Protein AF-A0A2T3FUU7-F1 (afdb_monomer_lite)

Structure (mmCIF, N/CA/C/O backbone):
data_AF-A0A2T3FUU7-F1
#
_entry.id   AF-A0A2T3FUU7-F1
#
loop_
_atom_site.group_PDB
_atom_site.id
_atom_site.type_symbol
_atom_site.label_atom_id
_atom_site.label_alt_id
_atom_site.label_comp_id
_atom_site.label_asym_id
_atom_site.label_entity_id
_atom_site.label_seq_id
_atom_site.pdbx_PDB_ins_code
_atom_site.Cartn_x
_atom_site.Cartn_y
_atom_site.Cartn_z
_atom_site.occupancy
_atom_site.B_iso_or_equiv
_atom_site.auth_seq_id
_atom_site.auth_comp_id
_atom_site.auth_asym_id
_atom_site.auth_atom_id
_atom_site.pdbx_PDB_model_num
ATOM 1 N N . MET A 1 1 ? -15.490 13.349 -6.099 1.00 53.09 1 MET A N 1
ATOM 2 C CA . MET A 1 1 ? -14.492 13.878 -7.060 1.00 53.09 1 MET A CA 1
ATOM 3 C C . MET A 1 1 ? -13.122 14.109 -6.418 1.00 53.09 1 MET A C 1
ATOM 5 O O . MET A 1 1 ? -12.131 13.792 -7.056 1.00 53.09 1 MET A O 1
ATOM 9 N N . THR A 1 2 ? -13.042 14.539 -5.153 1.00 70.75 2 THR A N 1
ATOM 10 C CA . THR A 1 2 ? -11.778 14.754 -4.410 1.00 70.75 2 THR A CA 1
ATOM 11 C C . THR A 1 2 ? -10.891 13.510 -4.238 1.00 70.75 2 THR A C 1
ATOM 13 O O . THR A 1 2 ? -9.673 13.631 -4.166 1.00 70.75 2 THR A O 1
ATOM 16 N N . SER A 1 3 ? -11.461 12.302 -4.202 1.00 67.69 3 SER A N 1
ATOM 17 C CA . SER A 1 3 ? -10.681 11.066 -4.020 1.00 67.69 3 SER A CA 1
ATOM 18 C C . SER A 1 3 ? -9.912 10.632 -5.269 1.00 67.69 3 SER A C 1
ATOM 20 O O . SER A 1 3 ? -8.842 10.053 -5.148 1.00 67.69 3 SER A O 1
ATOM 22 N N . VAL A 1 4 ? -10.430 10.914 -6.468 1.00 72.94 4 VAL A N 1
ATOM 23 C CA . VAL A 1 4 ? -9.784 10.493 -7.726 1.00 72.94 4 VAL A CA 1
ATOM 24 C C . VAL A 1 4 ? -8.577 11.380 -8.027 1.00 72.94 4 VAL A C 1
ATOM 26 O O . VAL A 1 4 ? -7.518 10.873 -8.386 1.00 72.94 4 VAL A O 1
ATOM 29 N N . SER A 1 5 ? -8.695 12.690 -7.785 1.00 77.88 5 SER A N 1
ATOM 30 C CA . SER A 1 5 ? -7.587 13.644 -7.926 1.00 77.88 5 SER A CA 1
ATOM 31 C C . SER A 1 5 ? -6.438 13.383 -6.951 1.00 77.88 5 SER A C 1
ATOM 33 O O . SER A 1 5 ? -5.305 13.736 -7.241 1.00 77.88 5 SER A O 1
ATOM 35 N N . ALA A 1 6 ? -6.716 12.760 -5.801 1.00 72.81 6 ALA A N 1
ATOM 36 C CA . ALA A 1 6 ? -5.685 12.402 -4.829 1.00 72.81 6 ALA A CA 1
ATOM 37 C C . ALA A 1 6 ? -4.848 11.180 -5.253 1.00 72.81 6 ALA A C 1
ATOM 39 O O . ALA A 1 6 ? -3.746 10.995 -4.745 1.00 72.81 6 ALA A O 1
ATOM 40 N N . ILE A 1 7 ? -5.366 10.338 -6.155 1.00 74.69 7 ILE A N 1
ATOM 41 C CA . ILE A 1 7 ? -4.716 9.085 -6.573 1.00 74.69 7 ILE A CA 1
ATOM 42 C C . ILE A 1 7 ? -4.045 9.247 -7.946 1.00 74.69 7 ILE A C 1
ATOM 44 O O . ILE A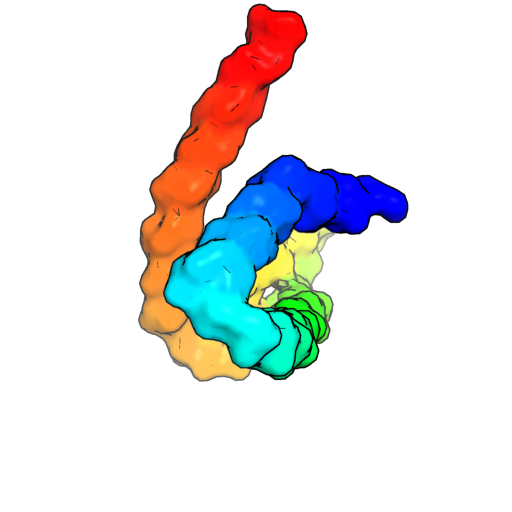 1 7 ? -3.037 8.600 -8.226 1.00 74.69 7 ILE A O 1
ATOM 48 N N . VAL A 1 8 ? -4.572 10.124 -8.807 1.00 80.50 8 VAL A N 1
ATOM 49 C CA . VAL A 1 8 ? -4.027 10.372 -10.147 1.00 80.50 8 VAL A CA 1
ATOM 50 C C . VAL A 1 8 ? -3.113 11.597 -10.125 1.00 80.50 8 VAL A C 1
ATOM 52 O O . VAL A 1 8 ? -3.573 12.721 -9.954 1.00 80.50 8 VAL A O 1
ATOM 55 N N . GLY A 1 9 ? -1.815 11.381 -10.344 1.00 82.12 9 GLY A N 1
ATOM 56 C CA . GLY A 1 9 ? -0.816 12.447 -10.433 1.00 82.12 9 GLY A CA 1
ATOM 57 C C . GLY A 1 9 ? 0.368 12.064 -11.318 1.00 82.12 9 GLY A C 1
ATOM 58 O O . GLY A 1 9 ? 0.467 10.927 -11.787 1.00 82.12 9 GLY A O 1
ATOM 59 N N . SER A 1 10 ? 1.295 13.003 -11.523 1.00 85.94 10 SER A N 1
ATOM 60 C CA . SER A 1 10 ? 2.458 12.838 -12.412 1.00 85.94 10 SER A CA 1
ATOM 61 C C . SER A 1 10 ? 3.304 11.602 -12.083 1.00 85.94 10 SER A C 1
ATOM 63 O O . SER A 1 10 ? 3.834 10.957 -12.986 1.00 85.94 10 SER A O 1
ATOM 65 N N . GLY A 1 11 ? 3.368 11.218 -10.803 1.00 82.81 11 GLY A N 1
ATOM 66 C CA . GLY A 1 11 ? 4.077 10.018 -10.350 1.00 82.81 11 GLY A CA 1
ATOM 67 C C . GLY A 1 11 ? 3.515 8.710 -10.916 1.00 82.81 11 GLY A C 1
ATOM 68 O O . GLY A 1 11 ? 4.286 7.803 -11.217 1.00 82.81 11 GLY A O 1
ATOM 69 N N . ASN A 1 12 ? 2.200 8.619 -11.147 1.00 84.12 12 ASN A N 1
ATOM 70 C CA . ASN A 1 12 ? 1.581 7.408 -11.694 1.00 84.12 12 ASN A CA 1
ATOM 71 C C . ASN A 1 12 ? 1.972 7.195 -13.171 1.00 84.12 12 ASN A C 1
ATOM 73 O O . ASN A 1 12 ? 2.205 6.069 -13.605 1.00 84.12 12 ASN A O 1
ATOM 77 N N . ILE A 1 13 ? 2.112 8.289 -13.929 1.00 86.44 13 ILE A N 1
ATOM 78 C CA . ILE A 1 13 ? 2.541 8.270 -15.336 1.00 86.44 13 ILE A CA 1
ATOM 79 C C . ILE A 1 13 ? 4.045 7.987 -15.434 1.00 86.44 13 ILE A C 1
ATOM 81 O O . ILE A 1 13 ? 4.456 7.125 -16.206 1.00 86.44 13 ILE A O 1
ATOM 85 N N . ALA A 1 14 ? 4.866 8.662 -14.621 1.00 88.50 14 ALA A N 1
ATOM 86 C CA . ALA A 1 14 ? 6.314 8.440 -14.588 1.00 88.50 14 ALA A CA 1
ATOM 87 C C . ALA A 1 14 ? 6.674 7.005 -14.156 1.00 88.50 14 ALA A C 1
ATOM 89 O O . ALA A 1 14 ? 7.568 6.384 -14.735 1.00 88.50 14 ALA A O 1
ATOM 90 N N . GLY A 1 15 ? 5.944 6.452 -13.181 1.00 84.00 15 GLY A N 1
ATOM 91 C CA . GLY A 1 15 ? 6.093 5.063 -12.746 1.00 84.00 15 GLY A CA 1
ATOM 92 C C . GLY A 1 15 ? 5.727 4.066 -13.845 1.00 84.00 15 GLY A C 1
ATOM 93 O O . GLY A 1 15 ? 6.501 3.151 -14.120 1.00 84.00 15 GLY A O 1
ATOM 94 N N . ALA A 1 16 ? 4.602 4.284 -14.533 1.00 85.31 16 ALA A N 1
ATOM 95 C CA . ALA A 1 16 ? 4.201 3.468 -15.678 1.00 85.31 16 ALA A CA 1
ATOM 96 C C . 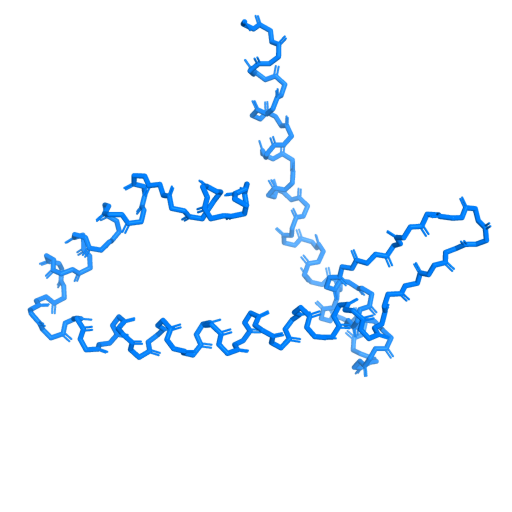ALA A 1 16 ? 5.234 3.516 -16.817 1.00 85.31 16 ALA A C 1
ATOM 98 O O . ALA A 1 16 ? 5.623 2.474 -17.341 1.00 85.31 16 ALA A O 1
ATOM 99 N N . ALA A 1 17 ? 5.730 4.709 -17.158 1.00 87.38 17 ALA A N 1
ATOM 100 C CA . ALA A 1 17 ? 6.764 4.882 -18.175 1.00 87.38 17 ALA A CA 1
ATOM 101 C C . ALA A 1 17 ? 8.052 4.130 -17.805 1.00 87.38 17 ALA A C 1
ATOM 103 O O . ALA A 1 17 ? 8.599 3.402 -18.628 1.00 87.38 17 ALA A O 1
ATOM 104 N N . THR A 1 18 ? 8.495 4.237 -16.550 1.00 86.31 18 THR A N 1
ATOM 105 C CA . THR A 1 18 ? 9.707 3.556 -16.068 1.00 86.31 18 THR A CA 1
ATOM 106 C C . THR A 1 18 ? 9.544 2.037 -16.078 1.00 86.31 18 THR A C 1
ATOM 108 O O . THR A 1 18 ? 10.447 1.328 -16.515 1.00 86.31 18 THR A O 1
ATOM 111 N N . ALA A 1 19 ? 8.375 1.529 -15.675 1.00 85.81 19 ALA A N 1
ATOM 112 C CA . ALA A 1 19 ? 8.070 0.100 -15.690 1.00 85.81 19 ALA A CA 1
ATOM 113 C C . ALA A 1 19 ? 8.100 -0.492 -17.109 1.00 85.81 19 ALA A C 1
ATOM 115 O O . ALA A 1 19 ? 8.621 -1.587 -17.306 1.00 85.81 19 ALA A O 1
ATOM 116 N N . ILE A 1 20 ? 7.593 0.242 -18.103 1.00 88.50 20 ILE A N 1
ATOM 117 C 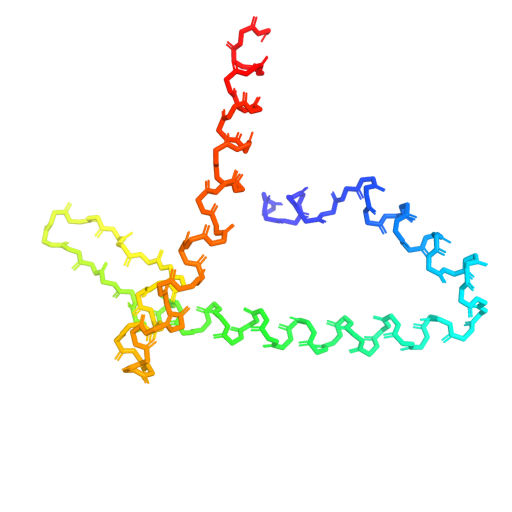CA . ILE A 1 20 ? 7.601 -0.192 -19.506 1.00 88.50 20 ILE A CA 1
ATOM 118 C C . ILE A 1 20 ? 9.012 -0.102 -20.101 1.00 88.50 20 ILE A C 1
ATOM 120 O O . ILE A 1 20 ? 9.440 -1.019 -20.798 1.00 88.50 20 ILE A O 1
ATOM 124 N N . VAL A 1 21 ? 9.756 0.969 -19.809 1.00 87.06 21 VAL A N 1
ATOM 125 C CA . VAL A 1 21 ? 11.130 1.152 -20.308 1.00 87.06 21 VAL A CA 1
ATOM 126 C C . VAL A 1 21 ? 12.078 0.095 -19.734 1.00 87.06 21 VAL A C 1
ATOM 128 O O . VAL A 1 21 ? 12.892 -0.450 -20.472 1.00 87.06 21 VAL A O 1
ATOM 131 N N . MET A 1 22 ? 11.962 -0.230 -18.442 1.00 86.31 22 MET A N 1
ATOM 132 C CA . MET A 1 22 ? 12.817 -1.232 -17.792 1.00 86.31 22 MET A CA 1
ATOM 133 C C . MET A 1 22 ? 12.351 -2.677 -18.024 1.00 86.31 22 MET A C 1
ATOM 135 O O . MET A 1 22 ? 13.184 -3.570 -18.141 1.00 86.31 22 MET A O 1
ATOM 139 N N . GLY A 1 23 ? 11.040 -2.927 -18.071 1.00 81.31 23 GLY A N 1
ATOM 140 C CA . GLY A 1 23 ? 10.460 -4.274 -18.170 1.00 81.31 23 GLY A CA 1
ATOM 141 C C . GLY A 1 23 ? 10.093 -4.722 -19.588 1.00 81.31 23 GLY A C 1
ATOM 142 O O . GLY A 1 23 ? 9.696 -5.872 -19.785 1.00 81.31 23 GLY A O 1
ATOM 143 N N . GLY A 1 24 ? 10.199 -3.836 -20.580 1.00 84.88 24 GLY A N 1
ATOM 144 C CA . GLY A 1 24 ? 9.764 -4.094 -21.950 1.00 84.88 24 GLY A CA 1
ATOM 145 C C . GLY A 1 24 ? 8.233 -4.167 -22.103 1.00 84.88 24 GLY A C 1
ATOM 146 O O . GLY A 1 24 ? 7.477 -3.982 -21.146 1.00 84.88 24 GLY A O 1
ATOM 147 N N . PRO A 1 25 ? 7.729 -4.469 -23.313 1.00 78.56 25 PRO A N 1
ATOM 148 C CA . PRO A 1 25 ? 6.293 -4.446 -23.616 1.00 78.56 25 PRO A CA 1
ATOM 149 C C . PRO A 1 25 ? 5.465 -5.470 -22.815 1.00 78.56 25 PRO A C 1
ATOM 151 O O . PRO A 1 25 ? 4.259 -5.293 -22.654 1.00 78.56 25 PRO A O 1
ATOM 154 N N . GLY A 1 26 ? 6.102 -6.507 -22.254 1.00 82.50 26 GLY A N 1
ATOM 155 C CA . GLY A 1 26 ? 5.455 -7.495 -21.383 1.00 82.50 26 GLY A CA 1
ATOM 156 C C . GLY A 1 26 ? 5.051 -6.960 -20.002 1.00 82.50 26 GLY A C 1
ATOM 157 O O . GLY A 1 26 ? 4.191 -7.554 -19.349 1.00 82.50 26 GLY A O 1
ATOM 158 N N . ALA A 1 27 ? 5.606 -5.823 -19.563 1.00 85.50 27 ALA A N 1
ATOM 159 C CA . ALA A 1 27 ? 5.267 -5.204 -18.279 1.00 85.50 27 ALA A CA 1
ATOM 160 C C . ALA A 1 27 ? 3.786 -4.805 -18.191 1.00 85.50 27 ALA A C 1
ATOM 162 O O . ALA A 1 27 ? 3.197 -4.835 -17.115 1.00 85.50 27 ALA A O 1
ATOM 163 N N . LEU A 1 28 ? 3.155 -4.496 -19.326 1.00 84.25 28 LEU A N 1
ATOM 164 C CA . LEU A 1 28 ? 1.778 -4.007 -19.377 1.00 84.25 28 LEU A CA 1
ATOM 165 C C . LEU A 1 28 ? 0.764 -5.048 -18.874 1.00 84.25 28 LEU A C 1
ATOM 167 O O . LEU A 1 28 ? -0.169 -4.707 -18.148 1.00 84.25 28 LEU A O 1
ATOM 171 N N . ILE A 1 29 ? 0.989 -6.328 -19.190 1.00 88.25 29 ILE A N 1
ATOM 172 C CA . ILE A 1 29 ? 0.156 -7.443 -18.712 1.00 88.25 29 ILE A CA 1
ATOM 173 C C . ILE A 1 29 ? 0.255 -7.553 -17.187 1.00 88.25 29 ILE A C 1
ATOM 175 O O . ILE A 1 29 ? -0.759 -7.655 -16.494 1.00 88.25 29 ILE A O 1
ATOM 179 N N . TRP A 1 30 ? 1.474 -7.465 -16.654 1.00 86.38 30 TRP A N 1
ATOM 180 C CA . TRP A 1 30 ? 1.716 -7.516 -15.215 1.00 86.38 30 TRP A CA 1
ATOM 181 C C . TRP A 1 30 ? 1.166 -6.296 -14.480 1.00 86.38 30 TRP A C 1
ATOM 183 O O . TRP A 1 30 ? 0.628 -6.442 -13.386 1.00 86.38 30 TRP A O 1
ATOM 193 N N . MET A 1 31 ? 1.224 -5.110 -15.087 1.00 89.12 31 MET A N 1
ATOM 194 C CA . MET A 1 31 ? 0.643 -3.892 -14.522 1.00 89.12 31 MET A CA 1
ATOM 195 C C . MET A 1 31 ? -0.879 -3.990 -14.391 1.00 89.12 31 MET A C 1
ATOM 197 O O . MET A 1 31 ? -1.422 -3.600 -13.360 1.00 89.12 31 MET A O 1
ATOM 201 N N . ILE A 1 32 ? -1.572 -4.547 -15.390 1.00 88.56 32 ILE A N 1
ATOM 202 C CA . ILE A 1 32 ? -3.029 -4.743 -15.334 1.00 88.56 32 ILE A CA 1
ATOM 203 C C . ILE A 1 32 ? -3.399 -5.782 -14.266 1.00 88.56 32 ILE A C 1
ATOM 205 O O . ILE A 1 32 ? -4.313 -5.548 -13.473 1.00 88.56 32 ILE A O 1
ATOM 209 N N . LEU A 1 33 ? -2.668 -6.900 -14.192 1.00 90.12 33 LEU A N 1
ATOM 210 C CA . LEU A 1 33 ? -2.879 -7.920 -13.157 1.00 90.12 33 LEU A CA 1
ATOM 211 C C . LEU A 1 33 ? -2.652 -7.356 -11.748 1.00 90.12 33 LEU A C 1
ATOM 213 O O . LEU A 1 33 ? -3.494 -7.529 -10.866 1.00 90.12 33 LEU A O 1
ATOM 217 N N . ALA A 1 34 ? -1.551 -6.630 -11.544 1.00 88.56 34 ALA A N 1
ATOM 218 C CA . ALA A 1 34 ? -1.253 -5.973 -10.277 1.00 88.56 34 ALA A CA 1
ATOM 219 C C . ALA A 1 34 ? -2.310 -4.917 -9.918 1.00 88.56 34 ALA A C 1
ATOM 221 O O . ALA A 1 34 ? -2.697 -4.818 -8.755 1.00 88.56 34 ALA A O 1
ATOM 222 N N . ALA A 1 35 ? -2.829 -4.171 -10.899 1.00 87.75 35 ALA A N 1
ATOM 223 C CA . ALA A 1 35 ? -3.901 -3.204 -10.680 1.00 87.75 35 ALA A CA 1
ATOM 224 C C . ALA A 1 35 ? -5.200 -3.877 -10.211 1.00 87.75 35 ALA A C 1
ATOM 226 O O . ALA A 1 35 ? -5.837 -3.390 -9.276 1.00 87.75 35 ALA A O 1
ATOM 227 N N . PHE A 1 36 ? -5.572 -5.017 -10.803 1.00 91.19 36 PHE A N 1
ATOM 228 C CA . PHE A 1 36 ? -6.763 -5.767 -10.396 1.00 91.19 36 PHE A CA 1
ATOM 229 C C . PHE A 1 36 ? -6.644 -6.289 -8.957 1.00 91.19 36 PHE A C 1
ATOM 231 O O . PHE A 1 36 ? -7.531 -6.068 -8.130 1.00 91.19 36 PHE A O 1
ATOM 238 N N . VAL A 1 37 ? -5.510 -6.915 -8.627 1.00 90.19 37 VAL A N 1
ATOM 239 C CA . VAL A 1 37 ? -5.243 -7.432 -7.276 1.00 90.19 37 VAL A CA 1
ATOM 240 C C . VAL A 1 37 ? -5.139 -6.293 -6.254 1.00 90.19 37 VAL A C 1
ATOM 242 O O . VAL A 1 37 ? -5.687 -6.386 -5.151 1.00 90.19 37 VAL A O 1
ATOM 245 N N . GLY A 1 38 ? -4.493 -5.186 -6.622 1.00 85.94 38 GLY A N 1
ATOM 246 C CA . GLY A 1 38 ? -4.387 -3.993 -5.786 1.00 85.94 38 GLY A CA 1
ATOM 247 C C . GLY A 1 38 ? -5.753 -3.384 -5.471 1.00 85.94 38 GLY A C 1
ATOM 248 O O . GLY A 1 38 ? -6.029 -3.045 -4.320 1.00 85.94 38 GLY A O 1
ATOM 249 N N . MET A 1 39 ? -6.647 -3.319 -6.461 1.00 87.56 39 MET A N 1
ATOM 250 C CA . MET A 1 39 ? -8.005 -2.809 -6.271 1.00 87.56 39 MET A CA 1
ATOM 251 C C . MET A 1 39 ? -8.844 -3.731 -5.379 1.00 87.56 39 MET A C 1
ATOM 253 O O . MET A 1 39 ? -9.517 -3.240 -4.473 1.00 87.56 39 MET A O 1
ATOM 257 N N . ALA A 1 40 ? -8.751 -5.052 -5.566 1.00 87.75 40 ALA A N 1
ATOM 258 C CA . ALA A 1 40 ? -9.422 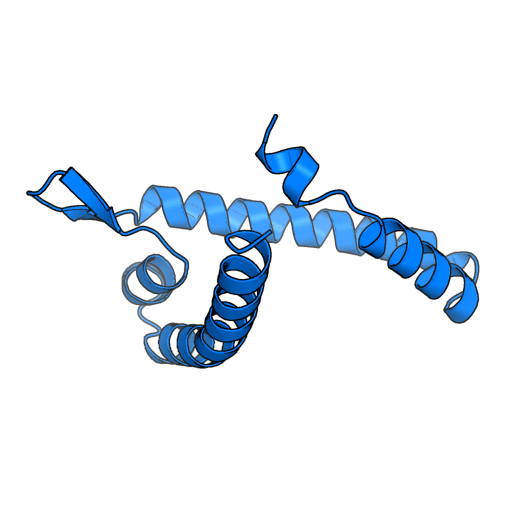-6.026 -4.704 1.00 87.75 40 ALA A CA 1
ATOM 259 C C . ALA A 1 40 ? -8.968 -5.899 -3.239 1.00 87.75 40 ALA A C 1
ATOM 261 O O . ALA A 1 40 ? -9.789 -5.877 -2.320 1.00 87.75 40 ALA A O 1
ATOM 262 N N . THR A 1 41 ? -7.662 -5.734 -3.023 1.00 83.12 41 THR A N 1
ATOM 263 C CA . THR A 1 41 ? -7.085 -5.569 -1.681 1.00 83.12 41 THR A CA 1
ATOM 264 C C . THR A 1 41 ? -7.533 -4.255 -1.045 1.00 83.12 41 THR A C 1
ATOM 266 O O . THR A 1 41 ? -7.949 -4.235 0.114 1.00 83.12 41 THR A O 1
ATOM 269 N N . LYS A 1 42 ? -7.528 -3.156 -1.811 1.00 80.25 42 LYS A N 1
ATOM 270 C CA . LYS A 1 42 ? -7.987 -1.856 -1.311 1.00 80.25 42 LYS A CA 1
ATOM 271 C C . LYS A 1 42 ? -9.473 -1.865 -0.970 1.00 80.25 42 LYS A C 1
ATOM 273 O O . LYS A 1 42 ? -9.883 -1.274 0.026 1.00 80.25 42 LYS A O 1
ATOM 278 N N . PHE A 1 43 ? -10.276 -2.557 -1.770 1.00 84.19 43 PHE A N 1
ATOM 279 C CA . PHE A 1 43 ? -11.693 -2.737 -1.496 1.00 84.19 43 PHE A CA 1
ATOM 280 C C . PHE A 1 43 ? -11.922 -3.507 -0.190 1.00 84.19 43 PHE A C 1
ATOM 282 O O . PHE A 1 43 ? -12.727 -3.075 0.635 1.00 84.19 43 PHE A O 1
ATOM 289 N N . ALA A 1 44 ? -11.173 -4.590 0.042 1.00 80.69 44 ALA A N 1
ATOM 290 C CA . ALA A 1 44 ? -11.237 -5.341 1.294 1.00 80.69 44 ALA A CA 1
ATOM 291 C C . ALA A 1 44 ? -10.877 -4.471 2.514 1.00 80.69 44 ALA A C 1
ATOM 293 O O . ALA A 1 44 ? -11.564 -4.532 3.533 1.00 80.69 44 ALA A O 1
ATOM 294 N N . GLU A 1 45 ? -9.859 -3.613 2.399 1.00 77.31 45 GLU A N 1
ATOM 295 C CA . GLU A 1 45 ? -9.474 -2.663 3.453 1.00 77.31 45 GLU A CA 1
ATOM 296 C C . GLU A 1 45 ? -10.610 -1.684 3.787 1.00 77.31 45 GLU A C 1
ATOM 298 O O . GLU A 1 45 ? -10.938 -1.483 4.957 1.00 77.31 45 GLU A O 1
ATOM 303 N N . ILE A 1 46 ? -11.252 -1.103 2.768 1.00 78.81 46 ILE A N 1
ATOM 304 C CA . ILE A 1 46 ? -12.367 -0.166 2.961 1.00 78.81 46 ILE A CA 1
ATOM 305 C C . ILE A 1 46 ? -13.571 -0.890 3.578 1.00 78.81 46 ILE A C 1
ATOM 307 O O . ILE A 1 46 ? -14.180 -0.377 4.517 1.00 78.81 46 ILE A O 1
ATOM 311 N N . ALA A 1 47 ? -13.891 -2.096 3.104 1.00 80.88 47 ALA A N 1
ATOM 312 C CA . ALA A 1 47 ? -14.993 -2.897 3.631 1.00 80.88 47 ALA A CA 1
ATOM 313 C C . ALA A 1 47 ? -14.792 -3.245 5.118 1.00 80.88 47 ALA A C 1
ATOM 315 O O . ALA A 1 47 ? -15.712 -3.094 5.925 1.00 80.88 47 ALA A O 1
ATOM 316 N N . LEU A 1 48 ? -13.578 -3.652 5.503 1.00 70.75 48 LEU A N 1
ATOM 317 C CA . LEU A 1 48 ? -13.224 -3.909 6.901 1.00 70.75 48 LEU A CA 1
ATOM 318 C C . LEU A 1 48 ? -13.228 -2.622 7.736 1.00 70.75 48 LEU A C 1
ATOM 320 O O . LEU A 1 48 ? -13.741 -2.625 8.853 1.00 70.75 48 LEU A O 1
ATOM 324 N N . GLY A 1 49 ? -12.729 -1.512 7.189 1.00 70.75 49 GLY A N 1
ATOM 325 C CA . GLY A 1 49 ? -12.739 -0.207 7.849 1.00 70.75 49 GLY A CA 1
ATOM 326 C C . GLY A 1 49 ? -14.148 0.306 8.158 1.00 70.75 49 GLY A C 1
ATOM 327 O O . GLY A 1 49 ? -14.356 0.901 9.211 1.00 70.75 49 GLY A O 1
ATOM 328 N N . VAL A 1 50 ? -15.130 0.033 7.291 1.00 74.06 50 VAL A N 1
ATOM 329 C CA . VAL A 1 50 ? -16.543 0.362 7.548 1.00 74.06 50 VAL A CA 1
ATOM 330 C C . VAL A 1 50 ? -17.157 -0.586 8.582 1.00 74.06 50 VAL A C 1
ATOM 332 O O . VAL A 1 50 ? -17.887 -0.128 9.459 1.00 74.06 50 V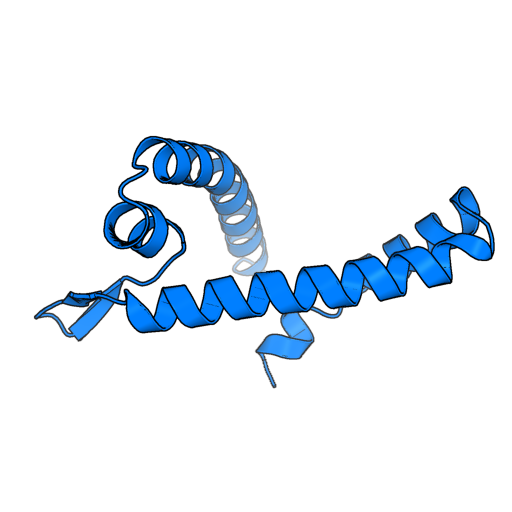AL A O 1
ATOM 335 N N . LYS A 1 51 ? -16.842 -1.889 8.516 1.00 70.44 51 LYS A N 1
ATOM 336 C CA . LYS A 1 51 ? -17.386 -2.911 9.426 1.00 70.44 51 LYS A CA 1
ATOM 337 C C . LYS A 1 51 ? -16.917 -2.745 10.876 1.00 70.44 51 LYS A C 1
ATOM 339 O O . LYS A 1 51 ? -17.712 -2.948 11.786 1.00 70.44 51 LYS A O 1
ATOM 344 N N . TYR A 1 52 ? -15.651 -2.384 11.084 1.00 67.06 52 TYR A N 1
ATOM 345 C CA . TYR A 1 52 ? -15.034 -2.223 12.409 1.00 67.06 52 TYR A CA 1
ATOM 346 C C . TYR A 1 52 ? -14.868 -0.752 12.816 1.00 67.06 52 TYR A C 1
ATOM 348 O O . TYR A 1 52 ? -14.050 -0.436 13.679 1.00 67.06 52 TYR A O 1
ATOM 356 N N . ARG A 1 53 ? -15.612 0.175 12.196 1.00 65.19 53 ARG A N 1
ATOM 357 C CA . ARG A 1 53 ? -15.562 1.581 12.611 1.00 65.19 53 ARG A CA 1
ATOM 358 C C . ARG A 1 53 ? -16.128 1.708 14.027 1.00 65.19 53 ARG A C 1
ATOM 360 O O . ARG A 1 53 ? -17.250 1.267 14.283 1.00 65.19 53 ARG A O 1
ATOM 367 N N . LYS A 1 54 ? -15.391 2.356 14.929 1.00 64.62 54 LYS A N 1
ATOM 368 C CA . LYS A 1 54 ? -15.915 2.729 16.244 1.00 64.62 54 LYS A CA 1
ATOM 369 C C . LYS A 1 54 ? -16.437 4.152 16.194 1.00 64.62 54 LYS A C 1
ATOM 371 O O . LYS A 1 54 ? -15.722 5.083 15.830 1.00 64.62 54 LYS A O 1
ATOM 376 N N . VAL A 1 55 ? -17.711 4.293 16.533 1.00 65.75 55 VAL A N 1
ATOM 377 C CA . VAL A 1 55 ? -18.338 5.589 16.781 1.00 65.75 55 VAL A CA 1
ATOM 378 C C . VAL A 1 55 ? -18.285 5.782 18.288 1.00 65.75 55 VAL A C 1
ATOM 380 O O . VAL A 1 55 ? -18.907 5.019 19.024 1.00 65.75 55 VAL A O 1
ATOM 383 N N . HIS A 1 56 ? -17.464 6.723 18.738 1.00 66.38 56 HIS A N 1
ATOM 384 C CA . HIS A 1 56 ? -17.382 7.068 20.152 1.00 66.38 56 HIS A CA 1
ATOM 385 C C . HIS A 1 56 ? -18.616 7.882 20.564 1.00 66.38 56 HIS A C 1
ATOM 387 O O . HIS A 1 56 ? -19.267 8.494 19.715 1.00 66.38 56 HIS A O 1
ATOM 393 N N . GLU A 1 57 ? -18.934 7.900 21.860 1.00 56.72 57 GLU A N 1
ATOM 394 C CA . GLU A 1 57 ? -20.091 8.632 22.411 1.00 56.72 57 GLU A CA 1
ATOM 395 C C . GLU A 1 57 ? -20.030 10.144 22.122 1.00 56.72 57 GLU A C 1
ATOM 397 O O . GLU A 1 57 ? -21.066 10.783 21.971 1.00 56.72 57 GLU A O 1
ATOM 402 N N . ASP A 1 58 ? -18.827 10.680 21.894 1.00 59.28 58 ASP A N 1
ATOM 403 C CA . ASP A 1 58 ? -18.577 12.069 21.486 1.00 59.28 58 ASP A CA 1
ATOM 404 C C . ASP A 1 58 ? -18.860 12.347 19.992 1.00 59.28 58 ASP A C 1
ATOM 406 O O . ASP A 1 58 ? -18.553 13.421 19.473 1.00 59.28 58 ASP A O 1
ATOM 410 N N . GLY A 1 59 ? -19.378 11.365 19.246 1.00 61.06 59 GLY A N 1
ATOM 411 C CA . GLY A 1 59 ? -19.650 11.473 17.808 1.00 61.06 59 GLY A CA 1
ATOM 412 C C . GLY A 1 59 ? -18.404 11.403 16.914 1.00 61.06 59 GLY A C 1
ATOM 413 O O . GLY A 1 59 ? -18.519 11.467 15.688 1.00 61.06 59 GLY A O 1
ATOM 414 N N . THR A 1 60 ? -17.212 11.236 17.494 1.00 65.38 60 THR A N 1
ATOM 415 C CA . THR A 1 60 ? -15.972 11.039 16.738 1.00 65.38 60 THR A CA 1
ATOM 416 C C . THR A 1 60 ? -15.916 9.624 16.162 1.00 65.38 60 THR A C 1
ATOM 418 O O . THR A 1 60 ? -16.223 8.629 16.824 1.00 65.38 60 THR A O 1
ATOM 421 N N . VAL A 1 61 ? -15.545 9.527 14.885 1.00 63.22 61 VAL A N 1
ATOM 422 C CA . VAL A 1 61 ? -15.413 8.247 14.184 1.00 63.22 61 VAL A CA 1
ATOM 423 C C . VAL A 1 61 ? -13.936 7.891 14.124 1.00 63.22 61 VAL A C 1
ATOM 425 O O . VAL A 1 61 ? -13.191 8.437 13.309 1.00 63.22 61 VAL A O 1
ATOM 428 N N . SER A 1 62 ? -13.522 6.954 14.972 1.00 63.25 62 SER A N 1
ATOM 429 C CA . SER A 1 62 ? -12.191 6.360 14.900 1.00 63.25 62 SER A CA 1
ATOM 430 C C . SER A 1 62 ? -12.260 5.145 13.987 1.00 63.25 62 SER A C 1
ATOM 432 O O . SER A 1 62 ? -12.789 4.088 14.334 1.00 63.25 62 SER A O 1
ATOM 434 N N . GLY A 1 63 ? -11.762 5.326 12.769 1.00 56.66 63 GLY A N 1
ATOM 435 C CA . GLY A 1 63 ? -11.690 4.289 11.750 1.00 56.66 63 GLY A CA 1
ATOM 436 C C . GLY A 1 63 ? -10.322 4.318 11.087 1.00 56.66 63 GLY A C 1
ATOM 437 O O . GLY A 1 63 ? -9.797 5.380 10.765 1.00 56.66 63 GLY A O 1
ATOM 438 N N . GLY A 1 64 ? -9.723 3.149 10.902 1.00 63.25 64 GLY A N 1
ATOM 439 C CA . GLY A 1 64 ? -8.422 3.014 10.258 1.00 63.25 64 GLY A CA 1
ATOM 440 C C . GLY A 1 64 ? -7.940 1.574 10.288 1.00 63.25 64 GLY A C 1
ATOM 441 O O . GLY A 1 64 ? -8.492 0.748 11.021 1.00 63.25 64 GLY A O 1
ATOM 442 N N . ALA A 1 65 ? -6.892 1.276 9.515 1.00 59.25 65 ALA A N 1
ATOM 443 C CA . ALA A 1 65 ? -6.350 -0.078 9.437 1.00 59.25 65 ALA A CA 1
ATOM 444 C C . ALA A 1 65 ? -5.970 -0.662 10.801 1.00 59.25 65 ALA A C 1
ATOM 446 O O . ALA A 1 65 ? -6.158 -1.843 11.072 1.00 59.25 65 ALA A O 1
ATOM 447 N N . MET A 1 66 ? -5.555 0.214 11.708 1.00 60.41 66 MET A N 1
ATOM 448 C CA . MET A 1 66 ? -5.210 -0.102 13.086 1.00 60.41 66 MET A CA 1
ATOM 449 C C . MET A 1 66 ? -6.387 -0.665 13.912 1.00 60.41 66 MET A C 1
ATOM 451 O O . MET A 1 66 ? -6.181 -1.554 14.740 1.00 60.41 66 MET A O 1
ATOM 455 N N . TYR A 1 67 ? -7.622 -0.215 13.662 1.00 59.84 67 TYR A N 1
ATOM 456 C CA . TYR A 1 67 ? -8.806 -0.664 14.407 1.00 59.84 67 TYR A CA 1
ATOM 457 C C . TYR A 1 67 ? -9.308 -2.027 13.914 1.00 59.84 67 TYR A C 1
ATOM 459 O O . TYR A 1 67 ? -9.524 -2.921 14.728 1.00 59.84 67 TYR A O 1
ATOM 467 N N . TYR A 1 68 ? -9.374 -2.269 12.597 1.00 59.91 68 TYR A N 1
ATOM 468 C CA . TYR A 1 68 ? -9.772 -3.598 12.107 1.00 59.91 68 TYR A CA 1
ATOM 469 C C . TYR A 1 68 ? -8.666 -4.660 12.272 1.00 59.91 68 TYR A C 1
ATOM 471 O O . TYR A 1 68 ? -8.991 -5.831 12.466 1.00 59.91 68 TYR A O 1
ATOM 479 N N . LEU A 1 69 ? -7.370 -4.302 12.251 1.00 59.34 69 LEU A N 1
ATOM 480 C CA . LEU A 1 69 ? -6.293 -5.262 12.559 1.00 59.34 69 LEU A CA 1
ATOM 481 C C . LEU A 1 69 ? -6.303 -5.692 14.032 1.00 59.34 69 LEU A C 1
ATOM 483 O O . LEU A 1 69 ? -6.038 -6.858 14.327 1.00 59.34 69 LEU A O 1
ATOM 487 N N . SER A 1 70 ? -6.595 -4.768 14.951 1.00 59.12 70 SER A N 1
ATOM 488 C CA . SER A 1 70 ? -6.602 -5.063 16.387 1.00 59.12 70 SER A CA 1
ATOM 489 C C . SER A 1 70 ? -7.882 -5.767 16.854 1.00 59.12 70 SER A C 1
ATOM 491 O O . SER A 1 70 ? -7.790 -6.647 17.708 1.00 59.12 70 SER A O 1
ATOM 493 N N . GLU A 1 71 ? -9.043 -5.454 16.265 1.00 59.91 71 GLU A N 1
ATOM 494 C CA . GLU A 1 71 ? -10.353 -5.986 16.689 1.00 59.91 71 GLU A CA 1
ATOM 495 C C . GLU A 1 71 ? -10.920 -7.075 15.765 1.00 59.91 71 GLU A C 1
ATOM 497 O O . GLU A 1 71 ? -11.645 -7.954 16.226 1.00 59.91 71 GLU A O 1
ATOM 502 N N . GLY A 1 72 ? -10.585 -7.061 14.470 1.00 54.72 72 GLY A N 1
ATOM 503 C CA . GLY A 1 72 ? -11.093 -8.027 13.490 1.00 54.72 72 GLY A CA 1
ATOM 504 C C . GLY A 1 72 ? -10.245 -9.291 13.361 1.00 54.72 72 GLY A C 1
ATOM 505 O O . GLY A 1 72 ? -10.794 -10.386 13.265 1.00 54.72 72 GLY A O 1
ATOM 506 N N . LEU A 1 73 ? -8.914 -9.159 13.388 1.00 56.31 73 LEU A N 1
ATOM 507 C CA . LEU A 1 73 ? -7.989 -10.286 13.195 1.00 56.31 73 LEU A CA 1
ATOM 508 C C . LEU A 1 73 ? -7.310 -10.751 14.497 1.00 56.31 73 LEU A C 1
ATOM 510 O O . LEU A 1 73 ? -6.555 -11.718 14.467 1.00 56.31 73 LEU A O 1
ATOM 514 N N . HIS A 1 74 ? -7.542 -10.065 15.628 1.00 54.88 74 HIS A N 1
ATOM 515 C CA . HIS A 1 74 ? -6.897 -10.304 16.937 1.00 54.88 74 HIS A CA 1
ATOM 516 C C . HIS A 1 74 ? -5.349 -10.329 16.911 1.00 54.88 74 HIS A C 1
ATOM 518 O O . HIS A 1 74 ? -4.697 -10.659 17.902 1.00 54.88 74 HIS A O 1
ATOM 524 N N . GLN A 1 75 ? -4.733 -9.924 15.800 1.00 57.94 75 GLN A N 1
ATOM 525 C CA . GLN A 1 75 ? -3.291 -9.935 15.565 1.00 57.94 75 GLN A CA 1
ATOM 526 C C . GLN A 1 75 ? -2.718 -8.548 15.878 1.00 57.94 75 GLN A C 1
ATOM 528 O O . GLN A 1 75 ? -2.346 -7.775 14.993 1.00 57.94 75 GLN A O 1
ATOM 533 N N . LYS A 1 76 ? -2.649 -8.223 17.177 1.00 57.16 76 LYS A N 1
ATOM 534 C CA . LYS A 1 76 ? -2.167 -6.921 17.689 1.00 57.16 76 LYS A CA 1
ATOM 535 C C . LYS A 1 76 ? -0.759 -6.557 17.193 1.00 57.16 76 LYS A C 1
ATOM 537 O O . LYS A 1 76 ? -0.456 -5.380 17.021 1.00 57.16 76 LYS A O 1
ATOM 542 N N . TRP A 1 77 ? 0.079 -7.557 16.918 1.00 60.97 77 TRP A N 1
ATOM 543 C CA . TRP A 1 77 ? 1.440 -7.371 16.411 1.00 60.97 77 TRP A CA 1
ATOM 544 C C . TRP A 1 77 ? 1.478 -6.751 15.007 1.00 60.97 77 TRP A C 1
ATOM 546 O O . TRP A 1 77 ? 2.259 -5.836 14.750 1.00 60.97 77 TRP A O 1
ATOM 556 N N . LEU A 1 78 ? 0.574 -7.174 14.121 1.00 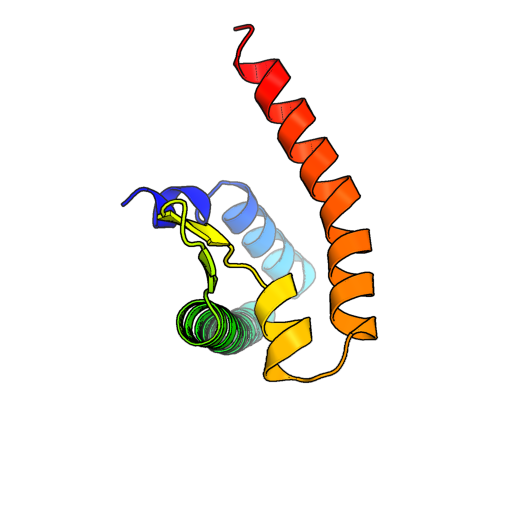62.81 78 LEU A N 1
ATOM 557 C CA . LEU A 1 78 ? 0.522 -6.680 12.748 1.00 62.81 78 LEU A CA 1
ATOM 558 C C . LEU A 1 78 ? -0.003 -5.231 12.698 1.00 62.81 78 LEU A C 1
ATOM 560 O O . LEU A 1 78 ? 0.488 -4.418 11.919 1.00 62.81 78 LEU A O 1
ATOM 564 N N . GLY A 1 79 ? -0.929 -4.875 13.599 1.00 60.38 79 GLY A N 1
ATOM 565 C CA . GLY A 1 79 ? -1.394 -3.493 13.775 1.00 60.38 79 GLY A CA 1
ATOM 566 C C . GLY A 1 79 ? -0.316 -2.561 14.340 1.00 60.38 79 GLY A C 1
ATOM 567 O O . GLY A 1 79 ? -0.220 -1.402 13.933 1.00 60.38 79 GLY A O 1
ATOM 568 N N . MET A 1 80 ? 0.537 -3.071 15.233 1.00 62.66 80 MET A N 1
ATOM 569 C CA . MET A 1 80 ? 1.658 -2.318 15.804 1.00 62.66 80 MET A CA 1
ATOM 570 C C . MET A 1 80 ? 2.758 -2.058 14.767 1.00 62.66 80 MET A C 1
ATOM 572 O O . MET A 1 80 ? 3.198 -0.919 14.627 1.00 62.66 80 MET A O 1
ATOM 576 N N . LEU A 1 81 ? 3.134 -3.073 13.981 1.00 69.12 81 LEU A N 1
ATOM 577 C CA . LEU A 1 81 ? 4.061 -2.910 12.855 1.00 69.12 81 LEU A CA 1
ATOM 578 C C . LEU A 1 81 ? 3.546 -1.896 11.833 1.00 69.12 81 LEU A C 1
ATOM 580 O O . LEU A 1 81 ? 4.288 -1.007 11.420 1.00 69.12 81 LEU A O 1
ATOM 584 N N . PHE A 1 82 ? 2.266 -1.988 11.467 1.00 69.00 82 PHE A N 1
ATOM 585 C CA . PHE A 1 82 ? 1.662 -1.048 10.527 1.00 69.00 82 PHE A CA 1
ATOM 586 C C . PHE A 1 82 ? 1.724 0.392 11.050 1.00 69.00 82 PHE A C 1
ATOM 588 O O . PHE A 1 82 ? 2.057 1.313 10.313 1.00 69.00 82 PHE A O 1
ATOM 595 N N . SER A 1 83 ? 1.484 0.584 12.347 1.00 66.56 83 SER A N 1
ATOM 596 C CA . SER A 1 83 ? 1.544 1.908 12.974 1.00 66.56 83 SER A CA 1
ATOM 597 C C . SER A 1 83 ? 2.960 2.477 12.985 1.00 66.56 83 SER A C 1
ATOM 599 O O . SER A 1 83 ? 3.148 3.634 12.624 1.00 66.56 83 SER A O 1
ATOM 601 N N . ILE A 1 84 ? 3.967 1.661 13.313 1.00 74.25 84 ILE A N 1
ATOM 602 C CA . ILE A 1 84 ? 5.379 2.077 13.301 1.00 74.25 84 ILE A CA 1
ATOM 603 C C . ILE A 1 84 ? 5.828 2.492 11.897 1.00 74.25 84 ILE A C 1
ATOM 605 O O . ILE A 1 84 ? 6.553 3.471 11.762 1.00 74.25 84 ILE A O 1
ATOM 609 N N . LEU A 1 85 ? 5.374 1.796 10.852 1.00 78.19 85 LEU A N 1
ATOM 610 C CA . LEU A 1 85 ? 5.699 2.140 9.465 1.00 78.19 85 LEU A CA 1
ATOM 611 C C . LEU A 1 85 ? 4.966 3.398 8.976 1.00 78.19 85 LEU A C 1
ATOM 613 O O . LEU A 1 85 ? 5.508 4.159 8.176 1.00 78.19 85 LEU A O 1
ATOM 617 N N . VAL A 1 86 ? 3.749 3.646 9.468 1.00 76.50 86 VAL A N 1
ATOM 618 C CA . VAL A 1 86 ? 2.934 4.804 9.069 1.00 76.50 86 VAL A CA 1
ATOM 619 C C . VAL A 1 86 ? 3.363 6.092 9.777 1.00 76.50 86 VAL A C 1
ATOM 621 O O . VAL A 1 86 ? 3.297 7.152 9.161 1.00 76.50 86 VAL A O 1
ATOM 624 N N . ILE A 1 87 ? 3.846 6.036 11.023 1.00 77.50 87 ILE A N 1
ATOM 625 C CA . ILE A 1 87 ? 4.300 7.216 11.790 1.00 77.50 87 ILE A CA 1
ATOM 626 C C . ILE A 1 87 ? 5.332 8.085 11.041 1.00 77.50 87 ILE A C 1
ATOM 628 O O . ILE A 1 87 ? 5.087 9.288 10.911 1.00 77.50 87 ILE A O 1
ATOM 632 N N . PRO A 1 88 ? 6.454 7.555 10.512 1.00 78.56 88 PRO A N 1
ATOM 633 C CA . PRO A 1 88 ? 7.419 8.378 9.784 1.00 78.56 88 PRO A CA 1
ATOM 634 C C . PRO A 1 88 ? 6.814 8.957 8.500 1.00 78.56 88 PRO A C 1
ATOM 636 O O . PRO A 1 88 ? 7.082 10.105 8.154 1.00 78.56 88 PRO A O 1
ATOM 639 N N . PHE A 1 89 ? 5.930 8.213 7.830 1.00 77.62 89 PHE A N 1
ATOM 640 C CA . PHE A 1 89 ? 5.237 8.686 6.633 1.00 77.62 89 PHE A CA 1
ATOM 641 C C . PHE A 1 89 ? 4.262 9.832 6.952 1.00 77.62 89 PHE A C 1
ATOM 643 O O . PHE A 1 89 ? 4.220 10.844 6.253 1.00 77.62 89 PHE A O 1
ATOM 650 N N . ALA A 1 90 ? 3.529 9.718 8.062 1.00 74.19 90 ALA A N 1
ATOM 651 C CA . ALA A 1 90 ? 2.645 10.759 8.571 1.00 74.19 90 ALA A CA 1
ATOM 652 C C . ALA A 1 90 ? 3.420 12.021 8.973 1.00 74.19 90 ALA A C 1
ATOM 654 O O . ALA A 1 90 ? 2.940 13.132 8.739 1.00 74.19 90 ALA A O 1
ATOM 655 N N . PHE A 1 91 ? 4.630 11.871 9.520 1.00 79.56 91 PHE A N 1
ATOM 656 C CA . PHE A 1 91 ? 5.493 12.999 9.861 1.00 79.56 91 PHE A CA 1
ATOM 657 C C . PHE A 1 91 ? 5.961 13.758 8.612 1.00 79.56 91 PHE A C 1
ATOM 659 O O . PHE A 1 91 ? 5.869 14.983 8.573 1.00 79.56 91 PHE A O 1
ATOM 666 N N . VAL A 1 92 ? 6.365 13.044 7.554 1.00 79.81 92 VAL A N 1
ATOM 667 C CA . VAL A 1 92 ? 6.748 13.651 6.267 1.00 79.81 92 VAL A CA 1
ATOM 668 C C . VAL A 1 92 ? 5.569 14.390 5.632 1.00 79.81 92 VAL A C 1
ATOM 670 O O . VAL A 1 92 ? 5.713 15.544 5.234 1.00 79.81 92 VAL A O 1
ATOM 673 N N . ILE A 1 93 ? 4.382 13.776 5.591 1.00 75.25 93 ILE A N 1
ATOM 674 C CA . ILE A 1 93 ? 3.173 14.419 5.052 1.00 75.25 93 ILE A CA 1
ATOM 675 C C . ILE A 1 93 ? 2.792 15.660 5.867 1.00 75.25 93 ILE A C 1
ATOM 677 O O . ILE A 1 93 ? 2.432 16.688 5.293 1.00 75.25 93 ILE A O 1
ATOM 681 N N . SER A 1 94 ? 2.897 15.588 7.196 1.00 71.81 94 SER A N 1
ATOM 682 C CA . SER A 1 94 ? 2.618 16.728 8.074 1.00 71.81 94 SER A CA 1
ATOM 683 C C . SER A 1 94 ? 3.611 17.862 7.823 1.00 71.81 94 SER A C 1
ATOM 685 O O . SER A 1 94 ? 3.187 18.993 7.610 1.00 71.81 94 SER A O 1
ATOM 687 N N . GLY A 1 95 ? 4.910 17.555 7.737 1.00 72.88 95 GLY A N 1
ATOM 688 C CA . GLY A 1 95 ? 5.960 18.518 7.396 1.00 72.88 95 GLY A CA 1
ATOM 689 C C . GLY A 1 95 ? 5.744 19.188 6.037 1.00 72.88 95 GLY A C 1
ATOM 690 O O . GLY A 1 95 ? 5.846 20.409 5.935 1.00 72.88 95 GLY A O 1
ATOM 691 N N . MET A 1 96 ? 5.348 18.421 5.014 1.00 67.12 96 MET A N 1
ATOM 692 C CA . MET A 1 96 ? 4.975 18.985 3.713 1.00 67.12 96 MET A CA 1
ATOM 693 C C . MET A 1 96 ? 3.766 19.916 3.825 1.00 67.12 96 MET A C 1
ATOM 695 O O . MET A 1 96 ? 3.791 20.988 3.233 1.00 67.12 96 MET A O 1
ATOM 699 N N . ARG A 1 97 ? 2.734 19.561 4.608 1.00 58.06 97 ARG A N 1
ATOM 700 C CA . ARG A 1 97 ? 1.540 20.404 4.783 1.00 58.06 97 ARG A CA 1
ATOM 701 C C . ARG A 1 97 ? 1.847 21.745 5.454 1.00 58.06 97 ARG A C 1
ATOM 703 O O . ARG A 1 97 ? 1.256 22.750 5.067 1.00 58.06 97 ARG A O 1
ATOM 710 N N . TYR A 1 98 ? 2.770 21.782 6.412 1.00 62.50 98 TYR A N 1
ATOM 711 C CA . TYR A 1 98 ? 3.187 23.041 7.037 1.00 62.50 98 TYR A CA 1
ATOM 712 C C . TYR A 1 98 ? 3.946 23.963 6.071 1.00 62.50 98 TYR A C 1
ATOM 714 O O . TYR A 1 98 ? 3.800 25.175 6.176 1.00 62.50 98 TYR A O 1
ATOM 722 N N . GLY A 1 99 ? 4.685 23.416 5.098 1.00 58.34 99 GLY A N 1
ATOM 723 C CA . GLY A 1 99 ? 5.405 24.207 4.091 1.00 58.34 99 GLY A CA 1
ATOM 724 C C . GLY A 1 99 ? 4.522 24.865 3.020 1.00 58.34 99 GLY A C 1
ATOM 725 O O . GLY A 1 99 ? 4.957 25.820 2.388 1.00 58.34 99 GLY A O 1
ATOM 726 N N . ILE A 1 100 ? 3.291 24.379 2.821 1.00 58.75 100 ILE A N 1
ATOM 727 C CA . ILE A 1 100 ? 2.315 24.945 1.865 1.00 58.75 100 ILE A CA 1
ATOM 728 C C . ILE A 1 100 ? 1.371 25.961 2.523 1.00 58.75 100 ILE A C 1
ATOM 730 O O . ILE A 1 100 ? 0.747 26.740 1.822 1.00 58.75 100 ILE A O 1
ATOM 734 N N . ALA A 1 101 ? 1.237 25.948 3.856 1.00 52.28 101 ALA A N 1
ATOM 735 C CA . ALA A 1 101 ? 0.383 26.885 4.598 1.00 52.28 101 ALA A CA 1
ATOM 736 C C . ALA A 1 101 ? 1.057 28.246 4.871 1.00 52.28 101 ALA A C 1
ATOM 738 O O . ALA A 1 101 ? 0.414 29.162 5.378 1.00 52.28 101 ALA A O 1
ATOM 739 N N . THR A 1 102 ? 2.350 28.367 4.566 1.00 52.56 102 THR A N 1
ATOM 740 C CA . THR A 1 102 ? 3.161 29.587 4.697 1.00 52.56 102 THR A CA 1
ATOM 741 C C . THR A 1 102 ? 3.441 30.281 3.353 1.00 52.56 102 THR A C 1
ATOM 743 O O . THR A 1 102 ? 4.261 31.199 3.314 1.00 52.56 102 THR A O 1
ATOM 746 N N . GLN A 1 103 ? 2.772 29.867 2.268 1.00 37.69 103 GLN A N 1
ATOM 747 C CA . GLN A 1 103 ? 2.839 30.457 0.921 1.00 37.69 103 GLN A CA 1
ATOM 748 C C . GLN A 1 103 ? 1.452 30.898 0.450 1.00 37.69 103 GLN A C 1
ATOM 750 O O . GLN A 1 103 ? 0.479 30.158 0.717 1.00 37.69 103 GLN A O 1
#

Radius of gyration: 17.86 Å; chains: 1; bounding box: 33×41×46 Å

InterPro domains:
  IPR001463 Sodium:alanine symporter [PF01235] (1-96)
  IPR001463 Sodium:alanine symporter [PTHR30330] (1-93)

pLDDT: mean 72.93, std 11.92, range [37.69, 91.19]

Organism: NCBI:txid2126740

Secondary structure (DSSP, 8-state):
-HHHHHH-SHHHHHHHHHHHHHH-TTHHHHHHHHHHHHHHHHHHHHHHHHHT-EE-TTS-EE-SHHHHHHHTS--HHHHHHHHHHHHHHHHHHHHHHHHHTT-

Sequence (103 aa):
MTSVSAIVGSGNIAGAATAIVMGGPGALIWMILAAFVGMATKFAEIALGVKYRKVHEDGTVSGGAMYYLSEGLHQKWLGMLFSILVIPFAFVISGMRYGIATQ

Foldseek 3Di:
DVVVVVVDDPVVVVVVVVQCVVVPPVSVVVVVVCVVVVVVVVVVQVVLQVVQWDQDPVRDTDTDPLRCVCPVVVPNVVSVVVCVVVVVVVVVVVVVVVVVVVD